Protein AF-A0A2X0WPG7-F1 (afdb_monomer_lite)

Secondary structure (DSSP, 8-state):
--EEEETTEEEEEEEEEEEETTEEEEEEEES--TT--HHHHHHHHHHHHHHTT---HHHHHHHTSHHHHHT-HHHHHHHHHHHH---HHHHHTS-HHHHHHHHHHHHHHHH---

Structure (mmCIF, N/CA/C/O backbone):
data_AF-A0A2X0WPG7-F1
#
_entry.id   AF-A0A2X0WPG7-F1
#
loop_
_atom_site.group_PDB
_atom_site.id
_atom_site.type_symbol
_atom_site.label_atom_id
_atom_site.label_alt_id
_atom_site.label_comp_id
_atom_site.label_asym_id
_atom_site.label_entity_id
_atom_site.label_seq_id
_atom_site.pdbx_PDB_ins_code
_atom_site.Cartn_x
_atom_site.Cartn_y
_atom_site.Cartn_z
_atom_site.occupancy
_atom_site.B_iso_or_equiv
_atom_site.auth_seq_id
_atom_site.auth_comp_id
_atom_site.auth_asym_id
_atom_site.auth_atom_id
_atom_site.pdbx_PDB_model_num
ATOM 1 N N . MET A 1 1 ? 0.048 4.583 15.936 1.00 58.53 1 MET A N 1
ATOM 2 C CA . MET A 1 1 ? 0.319 3.598 14.878 1.00 58.53 1 MET A CA 1
ATOM 3 C C . MET A 1 1 ? 1.691 3.017 15.139 1.00 58.53 1 MET A C 1
ATOM 5 O O . MET A 1 1 ? 2.625 3.790 15.313 1.00 58.53 1 MET A O 1
ATOM 9 N N . SER A 1 2 ? 1.790 1.700 15.260 1.00 67.62 2 SER A N 1
ATOM 10 C CA . SER A 1 2 ? 3.056 0.966 15.329 1.00 67.62 2 SER A CA 1
ATOM 11 C C . SER A 1 2 ? 3.265 0.238 14.003 1.00 67.62 2 SER A C 1
ATOM 13 O O . SER A 1 2 ? 2.305 -0.283 13.426 1.00 67.62 2 SER A O 1
ATOM 15 N N . ILE A 1 3 ? 4.508 0.246 13.524 1.00 67.75 3 ILE A N 1
ATOM 16 C CA . ILE A 1 3 ? 4.949 -0.394 12.281 1.00 67.75 3 ILE A CA 1
ATOM 17 C C . ILE A 1 3 ? 5.993 -1.438 12.666 1.00 67.75 3 ILE A C 1
ATOM 19 O O . ILE A 1 3 ? 6.885 -1.150 13.466 1.00 67.75 3 ILE A O 1
ATOM 23 N N . SER A 1 4 ? 5.883 -2.639 12.111 1.00 70.44 4 SER A N 1
ATOM 24 C CA . SER A 1 4 ? 6.895 -3.680 12.270 1.00 70.44 4 SER A CA 1
ATOM 25 C C . SER A 1 4 ? 7.059 -4.460 10.974 1.00 70.44 4 SER A C 1
ATOM 27 O O . SER A 1 4 ? 6.072 -4.943 10.413 1.00 70.44 4 SER A O 1
ATOM 29 N N . THR A 1 5 ? 8.305 -4.629 10.543 1.00 58.75 5 THR A N 1
ATOM 30 C CA . THR A 1 5 ? 8.673 -5.552 9.468 1.00 58.75 5 THR A CA 1
ATOM 31 C C . THR A 1 5 ? 8.919 -6.926 10.079 1.00 58.75 5 THR A C 1
ATOM 33 O O . THR A 1 5 ? 9.703 -7.069 11.019 1.00 58.75 5 THR A O 1
ATOM 36 N N . THR A 1 6 ? 8.229 -7.945 9.578 1.00 57.78 6 THR A N 1
ATOM 37 C CA . THR A 1 6 ? 8.470 -9.344 9.954 1.00 57.78 6 THR A CA 1
ATOM 38 C C . THR A 1 6 ? 8.750 -10.162 8.699 1.00 57.78 6 THR A C 1
ATOM 40 O O . THR A 1 6 ? 8.539 -9.684 7.587 1.00 57.78 6 THR A O 1
ATOM 43 N N . LYS A 1 7 ? 9.168 -11.424 8.860 1.00 53.34 7 LYS A N 1
ATOM 44 C CA . LYS A 1 7 ? 9.293 -12.377 7.741 1.00 53.34 7 LYS A CA 1
ATOM 45 C C . LYS A 1 7 ? 7.994 -12.572 6.939 1.00 53.34 7 LYS A C 1
ATOM 47 O O . LYS A 1 7 ? 8.056 -13.122 5.848 1.00 53.34 7 LYS A O 1
ATOM 52 N N . GLU A 1 8 ? 6.844 -12.190 7.493 1.00 64.25 8 GLU A N 1
ATOM 53 C CA . GLU A 1 8 ? 5.519 -12.364 6.885 1.00 64.25 8 GLU A CA 1
ATOM 54 C C . GLU A 1 8 ? 5.033 -11.110 6.134 1.00 64.25 8 GLU A C 1
ATOM 56 O O . GLU A 1 8 ? 4.034 -11.177 5.423 1.00 64.25 8 GLU A O 1
ATOM 61 N N . GLY A 1 9 ? 5.743 -9.981 6.258 1.00 84.19 9 GLY A N 1
ATOM 62 C CA . GLY A 1 9 ? 5.435 -8.733 5.559 1.00 84.19 9 GLY A CA 1
ATOM 63 C C . GLY A 1 9 ? 5.512 -7.479 6.437 1.00 84.19 9 GLY A C 1
ATOM 64 O O . GLY A 1 9 ? 5.716 -7.537 7.658 1.00 84.19 9 GLY A O 1
ATOM 65 N N . LEU A 1 10 ? 5.321 -6.324 5.799 1.00 90.00 10 LEU A N 1
ATOM 66 C CA . LEU A 1 10 ? 5.234 -5.007 6.420 1.00 90.00 10 LEU A CA 1
ATOM 67 C C . LEU A 1 10 ? 3.839 -4.818 7.015 1.00 90.00 10 LEU A C 1
ATOM 69 O O . LEU A 1 10 ? 2.856 -4.679 6.289 1.00 90.00 10 LEU A O 1
ATOM 73 N N . THR A 1 11 ? 3.745 -4.810 8.344 1.00 92.62 11 THR A N 1
ATOM 74 C CA . THR A 1 11 ? 2.461 -4.697 9.047 1.00 92.62 11 THR A CA 1
ATOM 75 C C . THR A 1 11 ? 2.335 -3.361 9.761 1.00 92.62 11 THR A C 1
ATOM 77 O O . THR A 1 11 ? 3.257 -2.913 10.448 1.00 92.62 11 THR A O 1
ATOM 80 N N . ALA A 1 12 ? 1.161 -2.747 9.632 1.00 92.06 12 ALA A N 1
ATOM 81 C CA . ALA A 1 12 ? 0.842 -1.465 10.232 1.00 92.06 12 ALA A CA 1
ATOM 82 C C . ALA A 1 12 ? -0.487 -1.542 11.003 1.00 92.06 12 ALA A C 1
ATOM 84 O O . ALA A 1 12 ? -1.510 -1.986 10.479 1.00 92.06 12 ALA A O 1
ATOM 85 N N . SER A 1 13 ? -0.460 -1.134 12.275 1.00 93.50 13 SER A N 1
ATOM 86 C CA . SER A 1 13 ? -1.630 -1.215 13.166 1.00 93.50 13 SER A CA 1
ATOM 87 C C . SER A 1 13 ? -2.576 -0.031 12.970 1.00 93.50 13 SER A C 1
ATOM 89 O O . SER A 1 13 ? -2.129 1.117 12.995 1.00 93.50 13 SER A O 1
ATOM 91 N N . LEU A 1 14 ? -3.877 -0.302 12.854 1.00 94.62 14 LEU A N 1
ATOM 92 C CA . LEU A 1 14 ? -4.922 0.718 12.761 1.00 94.62 14 LEU A CA 1
ATOM 93 C C . LEU A 1 14 ? -5.128 1.406 14.118 1.00 94.62 14 LEU A C 1
ATOM 95 O O . LEU A 1 14 ? -4.893 0.823 15.177 1.00 94.62 14 LEU A O 1
ATOM 99 N N . SER A 1 15 ? -5.582 2.661 14.110 1.00 94.06 15 SER A N 1
ATOM 100 C CA . SER A 1 15 ? -5.840 3.426 15.338 1.00 94.06 15 SER A CA 1
ATOM 101 C C . SER A 1 15 ? -6.959 2.842 16.208 1.00 94.06 15 SER A C 1
ATOM 103 O O . SER A 1 15 ? -6.992 3.078 17.417 1.00 94.06 15 SER A O 1
ATOM 105 N N . ARG A 1 16 ? -7.875 2.091 15.592 1.00 92.56 16 ARG A N 1
ATOM 106 C CA . ARG A 1 16 ? -9.001 1.390 16.213 1.00 92.56 16 ARG A CA 1
ATOM 107 C C . ARG A 1 16 ? -9.409 0.196 15.340 1.00 92.56 16 ARG A C 1
ATOM 109 O O . ARG A 1 16 ? -9.118 0.228 14.143 1.00 92.56 16 ARG A O 1
ATOM 116 N N . PRO A 1 17 ? -10.114 -0.807 15.891 1.00 95.81 17 PRO A N 1
ATOM 117 C CA . PRO A 1 17 ? -10.700 -1.870 15.084 1.00 95.81 17 PRO A CA 1
ATOM 118 C C . PRO A 1 17 ? -11.598 -1.302 13.976 1.00 95.81 17 PRO A C 1
ATOM 120 O O . PRO A 1 17 ? -12.373 -0.368 14.208 1.00 95.81 17 PRO A O 1
ATOM 123 N N . TYR A 1 18 ? -11.473 -1.854 12.774 1.00 96.25 18 TYR A N 1
ATOM 124 C CA . TYR A 1 18 ? -12.224 -1.473 11.584 1.00 96.25 18 TYR A CA 1
ATOM 125 C C . TYR A 1 18 ? -12.934 -2.698 11.012 1.00 96.25 18 TYR A C 1
ATOM 127 O O . TYR A 1 18 ? -12.300 -3.717 10.756 1.00 96.25 18 TYR A O 1
ATOM 135 N N . THR A 1 19 ? -14.248 -2.613 10.814 1.00 96.75 19 THR A N 1
ATOM 136 C CA . THR A 1 19 ? -15.031 -3.709 10.237 1.00 96.75 19 THR A CA 1
ATOM 137 C C . THR A 1 19 ? -15.264 -3.461 8.754 1.00 96.75 19 THR A C 1
ATOM 139 O O . THR A 1 19 ? -15.835 -2.436 8.382 1.00 96.75 19 THR A O 1
ATOM 142 N N . PHE A 1 20 ? -14.887 -4.425 7.921 1.00 97.00 20 PHE A N 1
ATOM 143 C CA . PHE A 1 20 ? -15.130 -4.421 6.483 1.00 97.00 20 PHE A CA 1
ATOM 144 C C . PHE A 1 20 ? -15.669 -5.790 6.064 1.00 97.00 20 PHE A C 1
ATOM 146 O O . PHE A 1 20 ? -15.111 -6.813 6.448 1.00 97.00 20 PHE A O 1
ATOM 153 N N . GLU A 1 21 ? -16.794 -5.812 5.342 1.00 95.44 21 GLU A N 1
ATOM 154 C CA . GLU A 1 21 ? -17.459 -7.046 4.873 1.00 95.44 21 GLU A CA 1
ATOM 155 C C . GLU A 1 21 ? -17.695 -8.111 5.967 1.00 95.44 21 GLU A C 1
ATOM 157 O O . GLU A 1 21 ? -17.675 -9.313 5.724 1.00 95.44 21 GLU A O 1
ATOM 162 N N . GLY A 1 22 ? -17.947 -7.666 7.203 1.00 95.62 22 GLY A N 1
ATOM 163 C CA . GLY A 1 22 ? -18.198 -8.552 8.346 1.00 95.62 22 GLY A CA 1
ATOM 164 C C . GLY A 1 22 ? -16.939 -9.115 9.014 1.00 95.62 22 GLY A C 1
ATOM 165 O O . GLY A 1 22 ? -17.061 -9.835 10.002 1.00 95.62 22 GLY A O 1
ATOM 166 N N . GLN A 1 23 ? -15.747 -8.756 8.535 1.00 95.94 23 GLN A N 1
ATOM 167 C CA . GLN A 1 23 ? -14.473 -9.076 9.169 1.00 95.94 23 GLN A CA 1
ATOM 168 C C . GLN A 1 23 ? -13.919 -7.856 9.912 1.00 95.94 23 GLN A C 1
ATOM 170 O O . GLN A 1 23 ? -13.945 -6.734 9.407 1.00 95.94 23 GLN A O 1
ATOM 175 N N . GLU A 1 24 ? -13.421 -8.075 11.128 1.00 97.06 24 GLU A N 1
ATOM 176 C CA . GLU A 1 24 ? -12.747 -7.049 11.922 1.00 97.06 24 GLU A CA 1
ATOM 177 C C . GLU A 1 24 ? -11.238 -7.054 11.649 1.00 97.06 24 GLU A C 1
ATOM 179 O O . GLU A 1 24 ? -10.594 -8.103 11.639 1.00 97.06 24 GLU A O 1
ATOM 184 N N . TYR A 1 25 ? -10.683 -5.861 11.454 1.00 96.56 25 TYR A N 1
ATOM 185 C CA . TYR A 1 25 ? -9.275 -5.607 11.193 1.00 96.56 25 TYR A CA 1
ATOM 186 C C . TYR A 1 25 ? -8.718 -4.678 12.266 1.00 96.56 25 TYR A C 1
ATOM 188 O O . TYR A 1 25 ? -9.263 -3.606 12.528 1.00 96.56 25 TYR A O 1
ATOM 196 N N . THR A 1 26 ? -7.601 -5.065 12.871 1.00 96.56 26 THR A N 1
ATOM 197 C CA . THR A 1 26 ? -6.829 -4.226 13.804 1.00 96.56 26 THR A CA 1
ATOM 198 C C . THR A 1 26 ? -5.500 -3.773 13.202 1.00 96.56 26 THR A C 1
ATOM 200 O O . THR A 1 26 ? -4.870 -2.840 13.699 1.00 96.56 26 THR A O 1
ATOM 203 N N . SER A 1 27 ? -5.090 -4.390 12.096 1.00 95.25 27 SER A N 1
ATOM 204 C CA . SER A 1 27 ? -3.892 -4.071 11.331 1.00 95.25 27 SER A CA 1
ATOM 205 C C . SER A 1 27 ? -4.089 -4.421 9.859 1.00 95.25 27 SER A C 1
ATOM 207 O O . SER A 1 27 ? -4.997 -5.170 9.495 1.00 95.25 27 SER A O 1
ATOM 209 N N . VAL A 1 28 ? -3.211 -3.880 9.020 1.00 95.94 28 VAL A N 1
ATOM 210 C CA . VAL A 1 28 ? -3.065 -4.256 7.612 1.00 95.94 28 VAL A CA 1
ATOM 211 C C . VAL A 1 28 ? -1.644 -4.757 7.406 1.00 95.94 28 VAL A C 1
ATOM 213 O O . VAL A 1 28 ? -0.691 -4.135 7.882 1.00 95.94 28 VAL A O 1
ATOM 216 N N . THR A 1 29 ? -1.512 -5.873 6.698 1.00 95.25 29 THR A N 1
ATOM 217 C CA . THR A 1 29 ? -0.223 -6.449 6.312 1.00 95.25 29 THR A CA 1
ATOM 218 C C . THR A 1 29 ? -0.058 -6.313 4.807 1.00 95.25 29 THR A C 1
ATOM 220 O O . THR A 1 29 ? -0.909 -6.754 4.039 1.00 95.25 29 THR A O 1
ATOM 223 N N . PHE A 1 30 ? 1.043 -5.699 4.389 1.00 95.12 30 PHE A N 1
ATOM 224 C CA . PHE A 1 30 ? 1.494 -5.677 3.008 1.00 95.12 30 PHE A CA 1
ATOM 225 C C . PHE A 1 30 ? 2.493 -6.818 2.807 1.00 95.12 30 PHE A C 1
ATOM 227 O O . PHE A 1 30 ? 3.451 -6.952 3.568 1.00 95.12 30 PHE A O 1
ATOM 234 N N . ASN A 1 31 ? 2.283 -7.626 1.773 1.00 94.00 31 ASN A N 1
ATOM 235 C CA . ASN A 1 31 ? 3.142 -8.737 1.373 1.00 94.00 31 ASN A CA 1
ATOM 236 C C . ASN A 1 31 ? 4.429 -8.217 0.708 1.00 94.00 31 ASN A C 1
ATOM 238 O O . ASN A 1 31 ? 4.630 -8.315 -0.505 1.00 94.00 31 ASN A O 1
ATOM 242 N N . ILE A 1 32 ? 5.253 -7.565 1.524 1.00 91.19 32 ILE A N 1
ATOM 243 C CA . ILE A 1 32 ? 6.504 -6.909 1.166 1.00 91.19 32 ILE A CA 1
ATOM 244 C C . ILE A 1 32 ? 7.446 -6.934 2.373 1.00 91.19 32 ILE A C 1
ATOM 246 O O . ILE A 1 32 ? 7.012 -6.715 3.503 1.00 91.19 32 ILE A O 1
ATOM 250 N N . ASP A 1 33 ? 8.719 -7.234 2.144 1.00 89.06 33 ASP A N 1
ATOM 251 C CA . ASP A 1 33 ? 9.753 -7.372 3.172 1.00 89.06 33 ASP A CA 1
ATOM 252 C C . ASP A 1 33 ? 11.109 -6.876 2.642 1.00 89.06 33 ASP A C 1
ATOM 254 O O . ASP A 1 33 ? 11.220 -6.440 1.496 1.00 89.06 33 ASP A O 1
ATOM 258 N N . ASP A 1 34 ? 12.166 -6.996 3.444 1.00 85.50 34 ASP A N 1
ATOM 259 C CA . ASP A 1 34 ? 13.519 -6.557 3.069 1.00 85.50 34 ASP A CA 1
ATOM 260 C C . ASP A 1 34 ? 14.113 -7.322 1.864 1.00 85.50 34 ASP A C 1
ATOM 262 O O . ASP A 1 34 ? 15.130 -6.910 1.306 1.00 85.50 34 ASP A O 1
ATOM 266 N N . ASN A 1 35 ? 13.492 -8.425 1.425 1.00 88.06 35 ASN A N 1
ATOM 267 C CA . ASN A 1 35 ? 13.885 -9.152 0.216 1.00 88.06 35 ASN A CA 1
ATOM 268 C C . ASN A 1 35 ? 13.183 -8.622 -1.043 1.00 88.06 35 ASN A C 1
ATOM 270 O O . ASN A 1 35 ? 13.426 -9.134 -2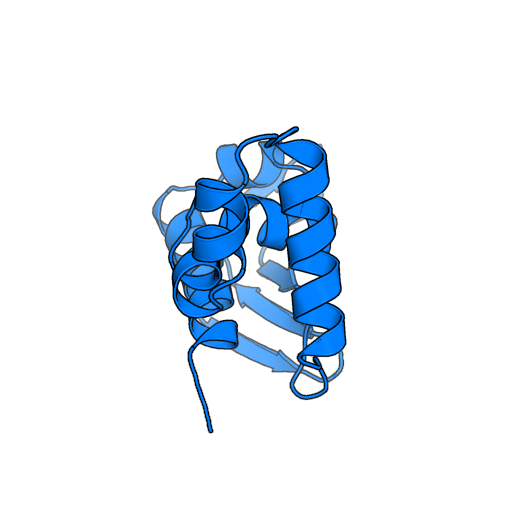.141 1.00 88.06 35 ASN A O 1
ATOM 274 N N . PHE A 1 36 ? 12.312 -7.616 -0.916 1.00 88.25 36 PHE A N 1
ATOM 275 C CA . PHE A 1 36 ? 11.607 -7.024 -2.042 1.00 88.25 36 PHE A CA 1
ATOM 276 C C . PHE A 1 36 ? 12.582 -6.362 -3.016 1.00 88.25 36 PHE A C 1
ATOM 278 O O . PHE A 1 36 ? 13.226 -5.348 -2.752 1.00 88.25 36 PHE A O 1
ATOM 285 N N . THR A 1 37 ? 12.692 -6.957 -4.197 1.00 90.38 37 THR A N 1
ATOM 286 C CA . THR A 1 37 ? 13.664 -6.550 -5.207 1.00 90.38 37 THR A CA 1
ATOM 287 C C . THR A 1 37 ? 13.134 -5.422 -6.090 1.00 90.38 37 THR A C 1
ATOM 289 O O . THR A 1 37 ? 11.942 -5.325 -6.393 1.00 90.38 37 THR A O 1
ATOM 292 N N . GLY A 1 38 ? 14.047 -4.644 -6.679 1.00 87.94 38 GLY A N 1
ATOM 293 C CA . GLY A 1 38 ? 13.684 -3.676 -7.722 1.00 87.94 38 GLY A CA 1
ATOM 294 C C . GLY A 1 38 ? 13.005 -4.311 -8.951 1.00 87.94 38 GLY A C 1
ATOM 295 O O . GLY A 1 38 ? 12.291 -3.632 -9.691 1.00 87.94 38 GLY A O 1
ATOM 296 N N . GLY A 1 39 ? 13.194 -5.617 -9.181 1.00 89.94 39 GLY A N 1
ATOM 297 C CA . GLY A 1 39 ? 12.466 -6.374 -10.202 1.00 89.94 39 GLY A CA 1
ATOM 298 C C . GLY A 1 39 ? 10.978 -6.516 -9.873 1.00 89.94 39 GLY A C 1
ATOM 299 O O . GLY A 1 39 ? 10.144 -6.279 -10.747 1.00 89.94 39 GLY A O 1
ATOM 300 N N . GLN A 1 40 ? 10.649 -6.836 -8.619 1.00 91.88 40 GLN A N 1
ATOM 301 C CA . GLN A 1 40 ? 9.268 -6.906 -8.129 1.00 91.88 40 GLN A CA 1
ATOM 302 C C . GLN A 1 40 ? 8.610 -5.524 -8.129 1.00 91.88 40 GLN A C 1
ATOM 304 O O . GLN A 1 40 ? 7.500 -5.394 -8.644 1.00 91.88 40 GLN A O 1
ATOM 309 N N . PHE A 1 41 ? 9.325 -4.476 -7.701 1.00 90.00 41 PHE A N 1
ATOM 310 C CA . PHE A 1 41 ? 8.840 -3.095 -7.813 1.00 90.00 41 PHE A CA 1
ATOM 311 C C . PHE A 1 41 ? 8.460 -2.740 -9.259 1.00 90.00 41 PHE A C 1
ATOM 313 O O . PHE A 1 41 ? 7.357 -2.274 -9.536 1.00 90.00 41 PHE A O 1
ATOM 320 N N . LYS A 1 42 ? 9.351 -3.013 -10.224 1.00 87.50 42 LYS A N 1
ATOM 321 C CA . LYS A 1 42 ? 9.091 -2.742 -11.649 1.00 87.50 42 LYS A CA 1
ATOM 322 C C . LYS A 1 42 ? 7.904 -3.535 -12.189 1.00 87.50 42 LYS A C 1
ATOM 324 O O . LYS A 1 42 ? 7.202 -3.033 -13.064 1.00 87.50 42 LYS A O 1
ATOM 329 N N . GLN A 1 43 ? 7.688 -4.764 -11.723 1.00 90.31 43 GLN A N 1
ATOM 330 C CA . GLN A 1 43 ? 6.516 -5.552 -12.109 1.00 90.31 43 GLN A CA 1
ATOM 331 C C . GLN A 1 43 ? 5.227 -4.937 -11.562 1.00 90.31 43 GLN A C 1
ATOM 333 O O . GLN A 1 43 ? 4.283 -4.760 -12.331 1.00 90.31 43 GLN A O 1
ATOM 338 N N . LEU A 1 44 ? 5.215 -4.547 -10.284 1.00 91.06 44 LEU A N 1
ATOM 339 C CA . LEU A 1 44 ? 4.096 -3.843 -9.659 1.00 91.06 44 LEU A CA 1
ATOM 340 C C . LEU A 1 44 ? 3.766 -2.554 -10.426 1.00 91.06 44 LEU A C 1
ATOM 342 O O . LEU A 1 44 ? 2.632 -2.344 -10.847 1.00 91.06 44 LEU A O 1
ATOM 346 N N . TYR A 1 45 ? 4.783 -1.749 -10.732 1.00 87.81 45 TYR A N 1
ATOM 347 C CA . TYR A 1 45 ? 4.613 -0.515 -11.494 1.00 87.81 45 TYR A CA 1
ATOM 348 C C . TYR A 1 45 ? 4.093 -0.741 -12.923 1.00 87.81 45 TYR A C 1
ATOM 350 O O . TYR A 1 45 ? 3.236 -0.012 -13.416 1.00 87.81 45 TYR A O 1
ATOM 358 N N . ARG A 1 46 ? 4.564 -1.789 -13.610 1.00 85.94 46 ARG A N 1
ATOM 359 C CA . ARG A 1 46 ? 4.061 -2.141 -14.949 1.00 85.94 46 ARG A CA 1
ATOM 360 C C . ARG A 1 46 ? 2.582 -2.517 -14.935 1.00 85.94 46 ARG A C 1
ATOM 362 O O . ARG A 1 46 ? 1.883 -2.149 -15.877 1.00 85.94 46 ARG A O 1
ATOM 369 N N . LYS A 1 47 ? 2.108 -3.222 -13.900 1.00 89.56 47 LYS A N 1
ATOM 370 C CA . LYS A 1 47 ? 0.678 -3.533 -13.744 1.00 89.56 47 LYS A CA 1
ATOM 371 C C . LYS A 1 47 ? -0.152 -2.251 -13.630 1.00 89.56 47 LYS A C 1
ATOM 373 O O . LYS A 1 47 ? -1.129 -2.103 -14.357 1.00 89.56 47 LYS A O 1
ATOM 378 N N . TYR A 1 48 ? 0.290 -1.305 -12.802 1.00 88.06 48 TYR A N 1
ATOM 379 C CA . TYR A 1 48 ? -0.349 0.004 -12.649 1.00 88.06 48 TYR A CA 1
ATOM 380 C C . TYR A 1 48 ? -0.468 0.762 -13.984 1.00 88.06 48 TYR A C 1
ATOM 382 O O . TYR A 1 48 ? -1.557 1.179 -14.377 1.00 88.06 48 TYR A O 1
ATOM 390 N N . ILE A 1 49 ? 0.628 0.865 -14.743 1.00 84.94 49 ILE A N 1
ATOM 391 C CA . ILE A 1 49 ? 0.625 1.537 -16.053 1.00 84.94 49 ILE A CA 1
ATOM 392 C C . ILE A 1 49 ? -0.295 0.835 -17.060 1.00 84.94 49 ILE A C 1
ATOM 394 O O . ILE A 1 49 ? -0.993 1.501 -17.829 1.00 84.94 49 ILE A O 1
ATOM 398 N N . ALA A 1 50 ? -0.333 -0.501 -17.049 1.00 84.62 50 ALA A N 1
ATOM 399 C CA . ALA A 1 50 ? -1.225 -1.266 -17.916 1.00 84.62 50 ALA A CA 1
ATOM 400 C C . ALA A 1 50 ? -2.709 -0.967 -17.633 1.00 84.62 50 ALA A C 1
ATOM 402 O O . ALA A 1 50 ? -3.500 -0.876 -18.573 1.00 84.62 50 ALA A O 1
ATOM 403 N N . LEU A 1 51 ? -3.080 -0.751 -16.365 1.00 84.56 51 LEU A N 1
ATOM 404 C CA . LEU A 1 51 ? -4.446 -0.390 -15.973 1.00 84.56 51 LEU A CA 1
ATOM 405 C C . LEU A 1 51 ? -4.840 1.020 -16.426 1.00 84.56 51 LEU A C 1
ATOM 407 O O . LEU A 1 51 ? -5.973 1.223 -16.863 1.00 84.56 51 LEU A O 1
ATOM 411 N N . ARG A 1 52 ? -3.910 1.983 -16.402 1.00 78.25 52 ARG A N 1
ATOM 412 C CA . ARG A 1 52 ? -4.182 3.375 -16.813 1.00 78.25 52 ARG A CA 1
ATOM 413 C C . ARG A 1 52 ? -4.343 3.572 -18.321 1.00 78.25 52 ARG A C 1
ATOM 415 O O . ARG A 1 52 ? -4.680 4.673 -18.744 1.00 78.25 52 ARG A O 1
ATOM 422 N N . LYS A 1 53 ? -4.110 2.535 -19.142 1.00 71.88 53 LYS A N 1
ATOM 423 C CA . LYS A 1 53 ? -4.150 2.603 -20.621 1.00 71.88 53 LYS A CA 1
ATOM 424 C C . LYS A 1 53 ? -3.365 3.801 -21.176 1.00 71.88 53 LYS A C 1
ATOM 426 O O . LYS A 1 53 ? -3.768 4.429 -22.151 1.00 71.88 53 LYS A O 1
ATOM 431 N N . GLN A 1 54 ? -2.256 4.142 -20.530 1.00 67.06 54 GLN A N 1
ATOM 432 C CA . GLN A 1 54 ? -1.500 5.353 -20.822 1.00 67.06 54 GLN A CA 1
ATOM 433 C C . GLN A 1 54 ? -0.712 5.153 -22.125 1.00 67.06 54 GLN A C 1
ATOM 435 O O . GLN A 1 54 ? 0.208 4.338 -22.185 1.00 67.06 54 GLN A O 1
ATOM 440 N N . THR A 1 55 ? -1.106 5.854 -23.191 1.00 60.91 55 THR A N 1
ATOM 441 C CA . THR A 1 55 ? -0.525 5.698 -24.540 1.00 60.91 55 THR A CA 1
ATOM 442 C C . THR A 1 55 ? 0.504 6.768 -24.902 1.00 60.91 55 THR A C 1
ATOM 444 O O . THR A 1 55 ? 1.131 6.670 -25.954 1.00 60.91 55 THR A O 1
ATOM 447 N N . ASP A 1 56 ? 0.686 7.790 -24.063 1.00 72.31 56 ASP A N 1
ATOM 448 C CA . ASP A 1 56 ? 1.623 8.879 -24.334 1.00 72.31 56 ASP A CA 1
ATOM 449 C C . ASP A 1 56 ? 3.070 8.492 -23.986 1.00 72.31 56 ASP A C 1
ATOM 451 O O . ASP A 1 56 ? 3.390 8.146 -22.846 1.00 72.31 56 ASP A O 1
ATOM 455 N N . ALA A 1 57 ? 3.963 8.564 -24.975 1.00 68.12 57 ALA A N 1
ATOM 456 C CA . ALA A 1 57 ? 5.357 8.149 -24.831 1.00 68.12 57 ALA A CA 1
ATOM 457 C C . ALA A 1 57 ? 6.147 9.003 -23.824 1.00 68.12 57 ALA A C 1
ATOM 459 O O . ALA A 1 57 ? 7.046 8.483 -23.163 1.00 68.12 57 ALA A O 1
ATOM 460 N N . GLN A 1 58 ? 5.821 10.290 -23.687 1.00 63.75 58 GLN A N 1
ATOM 461 C CA . GLN A 1 58 ? 6.506 11.215 -22.784 1.00 63.75 58 GLN A CA 1
ATOM 462 C C . GLN A 1 58 ? 6.091 10.956 -21.334 1.00 63.75 58 GLN A C 1
ATOM 464 O O . GLN A 1 58 ? 6.940 10.850 -20.445 1.00 63.75 58 GLN A O 1
ATOM 469 N N . SER A 1 59 ? 4.792 10.742 -21.124 1.00 66.00 59 SER A N 1
ATOM 470 C CA . SER A 1 59 ? 4.231 10.332 -19.845 1.00 66.00 59 SER A CA 1
ATOM 471 C C . SER A 1 59 ? 4.821 9.005 -19.380 1.00 66.00 59 SER A C 1
ATOM 473 O O . SER A 1 59 ? 5.269 8.914 -18.244 1.00 66.00 59 SER A O 1
ATOM 475 N N . LEU A 1 60 ? 4.937 8.012 -20.272 1.00 67.00 60 LEU A N 1
ATOM 476 C CA . LEU A 1 60 ? 5.540 6.713 -19.955 1.00 67.00 60 LEU A CA 1
ATOM 477 C C . LEU A 1 60 ? 7.011 6.815 -19.522 1.00 67.00 60 LEU A C 1
ATOM 479 O O . LEU A 1 60 ? 7.466 5.983 -18.741 1.00 67.00 60 LEU A O 1
ATOM 483 N N . VAL A 1 61 ? 7.779 7.785 -20.031 1.00 68.12 61 VAL A N 1
ATOM 484 C CA . VAL A 1 61 ? 9.180 7.993 -19.624 1.00 68.12 61 VAL A CA 1
ATOM 485 C C . VAL A 1 61 ? 9.265 8.614 -18.231 1.00 68.12 61 VAL A C 1
ATOM 487 O O . VAL A 1 61 ? 10.050 8.131 -17.416 1.00 68.12 61 VAL A O 1
ATOM 490 N N . MET A 1 62 ? 8.453 9.636 -17.946 1.00 61.66 62 MET A N 1
ATOM 491 C CA . MET A 1 62 ? 8.406 10.268 -16.621 1.00 61.66 62 MET A CA 1
ATOM 492 C C . MET A 1 62 ? 7.891 9.312 -15.549 1.00 61.66 62 MET A C 1
ATOM 494 O O . MET A 1 62 ? 8.454 9.246 -14.462 1.00 61.66 62 MET A O 1
ATOM 498 N N . ASP A 1 63 ? 6.887 8.511 -15.887 1.00 65.88 63 ASP A N 1
ATOM 499 C CA . ASP A 1 63 ? 6.329 7.468 -15.032 1.00 65.88 63 ASP A CA 1
ATOM 500 C C . ASP A 1 63 ? 7.354 6.350 -14.757 1.00 65.88 63 ASP A C 1
ATOM 502 O O . ASP A 1 63 ? 7.488 5.850 -13.644 1.00 65.88 63 ASP A O 1
ATOM 506 N N . ARG A 1 64 ? 8.208 6.010 -15.731 1.00 64.75 64 ARG A N 1
ATOM 507 C CA . ARG A 1 64 ? 9.314 5.057 -15.514 1.00 64.75 64 ARG A CA 1
ATOM 508 C C . ARG A 1 64 ? 10.404 5.562 -14.564 1.00 64.75 64 ARG A C 1
ATOM 510 O O . ARG A 1 64 ? 11.261 4.758 -14.184 1.00 64.75 64 ARG A O 1
ATOM 517 N N . MET A 1 65 ? 10.418 6.842 -14.189 1.00 72.12 65 MET A N 1
ATOM 518 C CA . MET A 1 65 ? 11.325 7.318 -13.149 1.00 72.12 65 MET A CA 1
ATOM 519 C C . MET A 1 65 ? 10.828 6.847 -11.779 1.00 72.12 65 MET A C 1
ATOM 521 O O . MET A 1 65 ? 9.710 7.150 -11.374 1.00 72.12 65 MET A O 1
ATOM 525 N N . LEU A 1 66 ? 11.693 6.140 -11.044 1.00 68.75 66 LEU A N 1
ATOM 526 C CA . LEU A 1 66 ? 11.396 5.611 -9.703 1.00 68.75 66 LEU A CA 1
ATOM 527 C C . LEU A 1 66 ? 10.824 6.681 -8.762 1.00 68.75 66 LEU A C 1
ATOM 529 O O . LEU A 1 66 ? 9.865 6.412 -8.049 1.00 68.75 66 LEU A O 1
ATOM 533 N N . VAL A 1 67 ? 11.367 7.900 -8.819 1.00 69.81 67 VAL A N 1
ATOM 534 C CA . VAL A 1 67 ? 10.920 9.037 -7.999 1.00 69.81 67 VAL A CA 1
ATOM 535 C C . VAL A 1 67 ? 9.478 9.439 -8.309 1.00 69.81 67 VAL A C 1
ATOM 537 O O . VAL A 1 67 ? 8.729 9.734 -7.388 1.00 69.81 67 VAL A O 1
ATOM 540 N N . THR A 1 68 ? 9.059 9.415 -9.575 1.00 70.38 68 THR A N 1
ATOM 541 C CA . THR A 1 68 ? 7.679 9.745 -9.964 1.00 70.38 68 THR A CA 1
ATOM 542 C C . THR A 1 68 ? 6.701 8.679 -9.485 1.00 70.38 68 THR A C 1
ATOM 544 O O . THR A 1 68 ? 5.591 9.002 -9.075 1.00 70.38 68 THR A O 1
ATOM 547 N N . ALA A 1 69 ? 7.113 7.408 -9.507 1.00 68.62 69 ALA A N 1
ATOM 548 C CA . ALA A 1 69 ? 6.285 6.305 -9.036 1.00 68.62 69 ALA A CA 1
ATOM 549 C C . ALA A 1 69 ? 6.002 6.414 -7.529 1.00 68.62 69 ALA A C 1
ATOM 551 O O . ALA A 1 69 ? 4.846 6.369 -7.125 1.00 68.62 69 ALA A O 1
ATOM 552 N N . ILE A 1 70 ? 7.035 6.610 -6.706 1.00 72.88 70 ILE A N 1
ATOM 553 C CA . ILE A 1 70 ? 6.920 6.577 -5.235 1.00 72.88 70 ILE A CA 1
ATOM 554 C C . ILE A 1 70 ? 6.190 7.786 -4.625 1.00 72.88 70 ILE A C 1
ATOM 556 O O . ILE A 1 70 ? 5.720 7.688 -3.499 1.00 72.88 70 ILE A O 1
ATOM 560 N N . ILE A 1 71 ? 6.046 8.896 -5.361 1.00 75.31 71 ILE A N 1
ATOM 561 C CA . ILE A 1 71 ? 5.281 10.086 -4.928 1.00 75.31 71 ILE A CA 1
ATOM 562 C C . ILE A 1 71 ? 3.869 10.161 -5.533 1.00 75.31 71 ILE A C 1
ATOM 564 O O . ILE A 1 71 ? 3.132 11.113 -5.275 1.00 75.31 71 ILE A O 1
ATOM 568 N N . ASN A 1 72 ? 3.491 9.203 -6.385 1.00 85.12 72 ASN A N 1
ATOM 569 C CA . ASN A 1 72 ? 2.190 9.196 -7.042 1.00 85.12 72 ASN A CA 1
ATOM 570 C C . ASN A 1 72 ? 1.151 8.482 -6.165 1.00 85.12 72 ASN A C 1
ATOM 572 O O . ASN A 1 72 ? 1.175 7.259 -6.045 1.00 85.12 72 ASN A O 1
ATOM 576 N N . ASN A 1 73 ? 0.202 9.241 -5.611 1.00 87.19 73 ASN A N 1
ATOM 577 C CA . ASN A 1 73 ? -0.856 8.704 -4.747 1.00 87.19 73 ASN A CA 1
ATOM 578 C C . ASN A 1 73 ? -1.672 7.585 -5.416 1.00 87.19 73 ASN A C 1
ATOM 580 O O . ASN A 1 73 ? -1.918 6.571 -4.777 1.00 87.19 73 ASN A O 1
ATOM 584 N N . GLU A 1 74 ? -2.008 7.704 -6.708 1.00 89.50 74 GLU A N 1
ATOM 585 C CA . GLU A 1 74 ? -2.758 6.659 -7.430 1.00 89.50 74 GLU A CA 1
ATOM 586 C C . GLU A 1 74 ? -1.958 5.348 -7.515 1.00 89.50 74 GLU A C 1
ATOM 588 O O . GLU A 1 74 ? -2.524 4.257 -7.429 1.00 89.50 74 GLU A O 1
ATOM 593 N N . PHE A 1 75 ? -0.631 5.440 -7.666 1.00 90.62 75 PHE A N 1
ATOM 594 C CA . PHE A 1 75 ? 0.230 4.260 -7.634 1.00 90.62 75 PHE A CA 1
ATOM 595 C C . PHE A 1 75 ? 0.305 3.659 -6.232 1.00 90.62 75 PHE A C 1
ATOM 597 O O . PHE A 1 75 ? 0.274 2.437 -6.104 1.00 90.62 75 PHE A O 1
ATOM 604 N N . ILE A 1 76 ? 0.395 4.486 -5.189 1.00 93.31 76 ILE A N 1
ATOM 605 C CA . ILE A 1 76 ? 0.434 3.998 -3.808 1.00 93.31 76 ILE A CA 1
ATOM 606 C C . ILE A 1 76 ? -0.880 3.309 -3.438 1.00 93.31 76 ILE A C 1
ATOM 608 O O . ILE A 1 76 ? -0.835 2.229 -2.860 1.00 93.31 76 ILE A O 1
ATOM 612 N N . ASP A 1 77 ? -2.028 3.849 -3.842 1.00 94.38 77 ASP A N 1
ATOM 613 C CA . ASP A 1 77 ? -3.334 3.219 -3.614 1.00 94.38 77 ASP A CA 1
ATOM 614 C C . ASP A 1 77 ? -3.437 1.870 -4.324 1.00 94.38 77 ASP A C 1
ATOM 616 O O . ASP A 1 77 ? -3.845 0.866 -3.733 1.00 94.38 77 ASP A O 1
ATOM 620 N N . PHE A 1 78 ? -2.973 1.815 -5.575 1.00 94.88 78 PHE A N 1
ATOM 621 C CA . PHE A 1 78 ? -2.858 0.564 -6.314 1.00 94.88 78 PHE A CA 1
ATOM 622 C C . PHE A 1 78 ? -1.926 -0.437 -5.612 1.00 94.88 78 PHE A C 1
ATOM 624 O O . PHE A 1 78 ? -2.273 -1.607 -5.458 1.0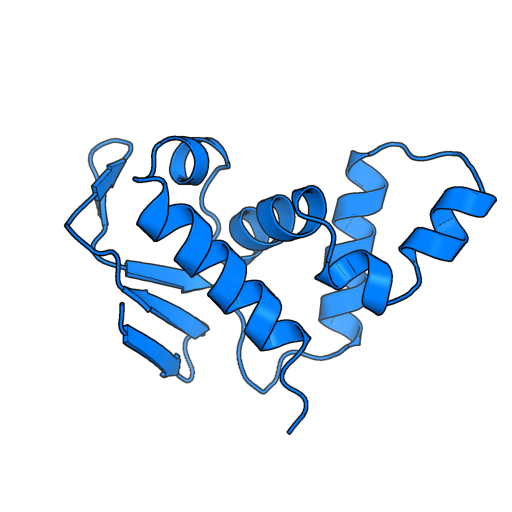0 94.88 78 PHE A O 1
ATOM 631 N N . ALA A 1 79 ? -0.755 0.013 -5.162 1.00 94.75 79 ALA A N 1
ATOM 632 C CA . ALA A 1 79 ? 0.221 -0.822 -4.478 1.00 94.75 79 ALA A CA 1
ATOM 633 C C . ALA A 1 79 ? -0.307 -1.335 -3.131 1.00 94.75 79 ALA A C 1
ATOM 635 O O . ALA A 1 79 ? -0.083 -2.499 -2.806 1.00 94.75 79 ALA A O 1
ATOM 636 N N . MET A 1 80 ? -1.052 -0.520 -2.377 1.00 96.00 80 MET A N 1
ATOM 637 C CA . MET A 1 80 ? -1.723 -0.954 -1.152 1.00 96.00 80 MET A CA 1
ATOM 638 C C . MET A 1 80 ? -2.692 -2.101 -1.440 1.00 96.00 80 MET A C 1
ATOM 640 O O . MET A 1 80 ? -2.644 -3.112 -0.740 1.00 96.00 80 MET A O 1
ATOM 644 N N . CYS A 1 81 ? -3.512 -1.989 -2.488 1.00 96.94 81 CYS A N 1
ATOM 645 C CA . CYS A 1 81 ? -4.443 -3.049 -2.878 1.00 96.94 81 CYS A CA 1
ATOM 646 C C . CYS A 1 81 ? -3.705 -4.328 -3.299 1.00 96.94 81 CYS A C 1
ATOM 648 O O . CYS A 1 81 ? -3.964 -5.407 -2.769 1.00 96.94 81 CYS A O 1
ATOM 650 N N . GLU A 1 82 ? -2.735 -4.212 -4.209 1.00 96.25 82 GLU A N 1
ATOM 651 C CA . GLU A 1 82 ? -1.991 -5.367 -4.725 1.00 96.25 82 GLU A CA 1
ATOM 652 C C . GLU A 1 82 ? -1.164 -6.077 -3.653 1.00 96.25 82 GLU A C 1
ATOM 654 O O . GLU A 1 82 ? -1.056 -7.298 -3.689 1.00 96.25 82 GLU A O 1
ATOM 659 N N . LEU A 1 83 ? -0.554 -5.341 -2.721 1.00 95.81 83 LEU A N 1
ATOM 660 C CA . LEU A 1 83 ? 0.332 -5.932 -1.717 1.00 95.81 83 LEU A CA 1
ATOM 661 C C . LEU A 1 83 ? -0.431 -6.451 -0.496 1.00 95.81 83 LEU A C 1
ATOM 663 O O . LEU A 1 83 ? 0.052 -7.371 0.153 1.00 95.81 83 LEU A O 1
ATOM 667 N N . SER A 1 84 ? -1.599 -5.899 -0.166 1.00 96.00 84 SER A N 1
ATOM 668 C CA . SER A 1 84 ? -2.426 -6.398 0.950 1.00 96.00 84 SER A CA 1
ATOM 669 C C . SER A 1 84 ? -3.474 -7.429 0.530 1.00 96.00 84 SER A C 1
ATOM 671 O O . SER A 1 84 ? -4.045 -8.103 1.384 1.00 96.00 84 SER A O 1
ATOM 673 N N . HIS A 1 85 ? -3.754 -7.529 -0.774 1.00 95.88 85 HIS A N 1
ATOM 674 C CA . HIS A 1 85 ? -4.902 -8.246 -1.335 1.00 95.88 85 HIS A CA 1
ATOM 675 C C . HIS A 1 85 ? -6.268 -7.744 -0.830 1.00 95.88 85 HIS A C 1
ATOM 677 O O . HIS A 1 85 ? -7.264 -8.463 -0.931 1.00 95.88 85 HIS A 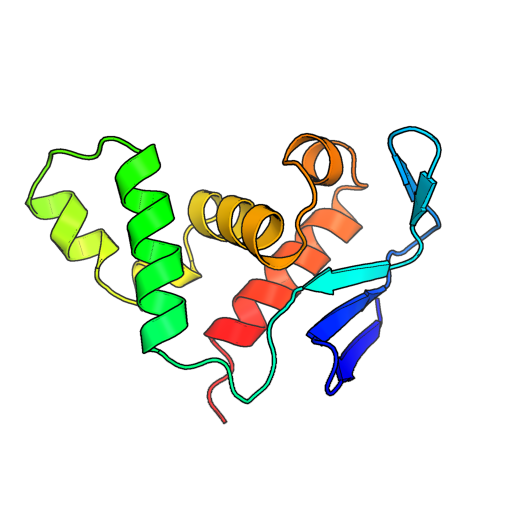O 1
ATOM 683 N N . LEU A 1 86 ? -6.335 -6.518 -0.305 1.00 96.94 86 LEU A N 1
ATOM 684 C CA . LEU A 1 86 ? -7.583 -5.864 0.075 1.00 96.94 86 LEU A CA 1
ATOM 685 C C . LEU A 1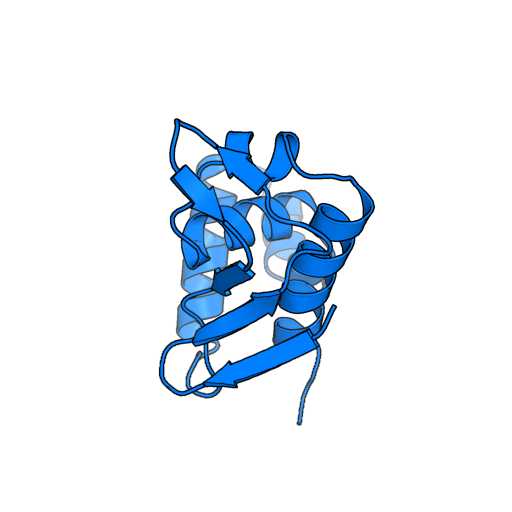 86 ? -8.075 -4.956 -1.063 1.00 96.94 86 LEU A C 1
ATOM 687 O O . LEU A 1 86 ? -7.261 -4.365 -1.777 1.00 96.94 86 LEU A O 1
ATOM 691 N N . PRO A 1 87 ? -9.397 -4.839 -1.257 1.00 96.88 87 PRO A N 1
ATOM 692 C CA . PRO A 1 87 ? -9.961 -4.024 -2.326 1.00 96.88 87 PRO A CA 1
ATOM 693 C C . PRO A 1 87 ? -9.834 -2.523 -2.026 1.00 96.88 87 PRO A C 1
ATOM 695 O O . PRO A 1 87 ? -9.693 -2.113 -0.874 1.00 96.88 87 PRO A O 1
ATOM 698 N N . LEU A 1 88 ? -9.947 -1.676 -3.052 1.00 94.88 88 LEU A N 1
ATOM 699 C CA . LEU A 1 88 ? -9.861 -0.218 -2.895 1.00 94.88 88 LEU A CA 1
ATOM 700 C C . LEU A 1 88 ? -10.945 0.326 -1.946 1.00 94.88 88 LEU A C 1
ATOM 702 O O . LEU A 1 88 ? -10.712 1.270 -1.193 1.00 94.88 88 LEU A O 1
ATOM 706 N N . GLU A 1 89 ? -12.122 -0.298 -1.941 1.00 97.19 89 GLU A N 1
ATOM 707 C CA . GLU A 1 89 ? -13.251 0.023 -1.069 1.00 97.19 89 GLU A CA 1
ATOM 708 C C . GLU A 1 89 ? -12.899 -0.099 0.417 1.00 97.19 89 GLU A C 1
ATOM 710 O O . GLU A 1 89 ? -13.375 0.708 1.217 1.00 97.19 89 GLU A O 1
ATOM 715 N N . PHE A 1 90 ? -12.032 -1.053 0.779 1.00 97.88 90 PHE A N 1
ATOM 716 C CA . PHE A 1 90 ? -11.515 -1.180 2.140 1.00 97.88 90 PHE A CA 1
ATOM 717 C C . PHE A 1 90 ? -10.776 0.099 2.543 1.00 97.88 90 PHE A C 1
ATOM 719 O O . PHE A 1 90 ? -11.074 0.698 3.574 1.00 97.88 90 PHE A O 1
ATOM 726 N N . PHE A 1 91 ? -9.853 0.562 1.696 1.00 96.88 91 PHE A N 1
ATOM 727 C CA . PHE A 1 91 ? -9.037 1.744 1.975 1.00 96.88 91 PHE A CA 1
ATOM 728 C C . PHE A 1 91 ? -9.854 3.037 1.952 1.00 96.88 91 PHE A C 1
ATOM 730 O O . PHE A 1 91 ? -9.671 3.889 2.821 1.00 96.88 91 PHE A O 1
ATOM 737 N N . ASN A 1 92 ? -10.806 3.155 1.026 1.00 95.12 92 ASN A N 1
ATOM 738 C CA . ASN A 1 92 ? -11.724 4.293 0.948 1.00 95.12 92 ASN A CA 1
ATOM 739 C C . ASN A 1 92 ? -12.633 4.410 2.182 1.00 95.12 92 ASN A C 1
ATOM 741 O O . ASN A 1 92 ? -13.073 5.508 2.526 1.00 95.12 92 ASN A O 1
ATOM 745 N N . GLY A 1 93 ? -12.936 3.288 2.839 1.00 95.81 93 GLY A N 1
ATOM 746 C CA . GLY A 1 93 ? -13.763 3.246 4.042 1.00 95.81 93 GLY A CA 1
ATOM 747 C C . GLY A 1 93 ? -13.006 3.493 5.351 1.00 95.81 93 GLY A C 1
ATOM 748 O O . GLY A 1 93 ? -13.649 3.627 6.398 1.00 95.81 93 GLY A O 1
ATOM 749 N N . LEU A 1 94 ? -11.670 3.557 5.327 1.00 96.50 94 LEU A N 1
ATOM 750 C CA . LEU A 1 94 ? -10.863 3.773 6.527 1.00 96.50 94 LEU A CA 1
ATOM 751 C C . LEU A 1 94 ? -11.000 5.202 7.076 1.00 96.50 94 LEU A C 1
ATOM 753 O O . LEU A 1 94 ? -11.193 6.166 6.330 1.00 96.50 94 LEU A O 1
ATOM 757 N N . PRO A 1 95 ? -10.804 5.397 8.394 1.00 95.50 95 PRO A N 1
ATOM 758 C CA . PRO A 1 95 ? -10.560 6.725 8.936 1.00 95.50 95 PRO A CA 1
ATOM 759 C C . PRO A 1 95 ? -9.368 7.381 8.227 1.00 95.50 95 PRO A C 1
ATOM 761 O O . PRO A 1 95 ? -8.306 6.776 8.109 1.00 95.50 95 PRO A O 1
ATOM 764 N N . PHE A 1 96 ? -9.507 8.650 7.832 1.00 94.62 96 PHE A N 1
ATOM 765 C CA . PHE A 1 96 ? -8.485 9.364 7.053 1.00 94.62 96 PHE A CA 1
ATOM 766 C C . PHE A 1 96 ? -7.068 9.278 7.651 1.00 94.62 96 PHE A C 1
ATOM 768 O O . PHE A 1 96 ? -6.094 9.120 6.923 1.00 94.62 96 PHE A O 1
ATOM 775 N N . LYS A 1 97 ? -6.940 9.336 8.986 1.00 94.44 97 LYS A N 1
ATOM 776 C CA . LYS A 1 97 ? -5.641 9.200 9.668 1.00 94.44 97 LYS A CA 1
ATOM 777 C C . LYS A 1 97 ? -4.994 7.830 9.455 1.00 94.44 97 LYS A C 1
ATOM 779 O O . LYS A 1 97 ? -3.781 7.774 9.289 1.00 94.44 97 LYS A O 1
ATOM 784 N N . ASP A 1 98 ? -5.788 6.762 9.468 1.00 96.19 98 ASP A N 1
ATOM 785 C CA . ASP A 1 98 ? -5.297 5.401 9.250 1.00 96.19 98 ASP A CA 1
ATOM 786 C C . ASP A 1 98 ? -4.930 5.197 7.778 1.00 96.19 98 ASP A C 1
ATOM 788 O O . ASP A 1 98 ? -3.852 4.689 7.489 1.00 96.19 98 ASP A O 1
ATOM 792 N N . TYR A 1 99 ? -5.754 5.698 6.852 1.00 96.38 99 TYR A N 1
ATOM 793 C CA . TYR A 1 99 ? -5.445 5.701 5.419 1.00 96.38 99 TYR A CA 1
ATOM 794 C C . TYR A 1 99 ? -4.106 6.392 5.110 1.00 96.38 99 TYR A C 1
ATOM 796 O O . TYR A 1 99 ? -3.225 5.794 4.492 1.00 96.38 99 TYR A O 1
ATOM 804 N N . ILE A 1 100 ?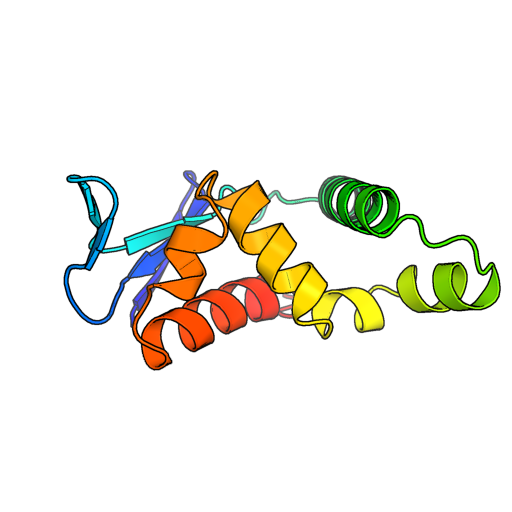 -3.913 7.628 5.591 1.00 94.81 100 ILE A N 1
ATOM 805 C CA . ILE A 1 100 ? -2.667 8.376 5.364 1.00 94.81 100 ILE A CA 1
ATOM 806 C C . ILE A 1 100 ? -1.471 7.644 5.966 1.00 94.81 100 ILE A C 1
ATOM 808 O O . ILE A 1 100 ? -0.399 7.617 5.367 1.00 94.81 100 ILE A O 1
ATOM 812 N N . ALA A 1 101 ? -1.635 7.038 7.138 1.00 93.38 101 ALA A N 1
ATOM 813 C CA . ALA A 1 101 ? -0.541 6.338 7.784 1.00 93.38 101 ALA A CA 1
ATOM 814 C C . ALA A 1 101 ? -0.180 5.016 7.081 1.00 93.38 101 ALA A C 1
ATOM 816 O O . ALA A 1 101 ? 1.002 4.683 7.011 1.00 93.38 101 ALA A O 1
ATOM 817 N N . LEU A 1 102 ? -1.149 4.298 6.503 1.00 95.00 102 LEU A N 1
ATOM 818 C CA . LEU A 1 102 ? -0.891 3.139 5.640 1.00 95.00 102 LEU A CA 1
ATOM 819 C C . LEU A 1 102 ? -0.170 3.543 4.349 1.00 95.00 102 LEU A C 1
ATOM 821 O O . LEU A 1 102 ? 0.868 2.966 4.027 1.00 95.00 102 LEU A O 1
ATOM 825 N N . SER A 1 103 ? -0.667 4.579 3.668 1.00 93.75 103 SER A N 1
ATOM 826 C CA . SER A 1 103 ? -0.044 5.129 2.458 1.00 93.75 103 SER A CA 1
ATOM 827 C C . SER A 1 103 ? 1.395 5.579 2.730 1.00 93.75 103 SER A C 1
ATOM 829 O O . SER A 1 103 ? 2.319 5.188 2.019 1.00 93.75 103 SER A O 1
ATOM 831 N N . GLY A 1 104 ? 1.612 6.315 3.826 1.00 91.56 104 GLY A N 1
ATOM 832 C CA . GLY A 1 104 ? 2.937 6.751 4.264 1.00 91.56 104 GLY A CA 1
ATOM 833 C C . GLY A 1 104 ? 3.859 5.594 4.648 1.00 91.56 104 GLY A C 1
ATOM 834 O O . GLY A 1 104 ? 5.042 5.640 4.341 1.00 91.56 104 GLY A O 1
ATOM 835 N N . THR A 1 105 ? 3.334 4.528 5.257 1.00 91.81 105 THR A N 1
ATOM 836 C CA . THR A 1 105 ? 4.124 3.327 5.583 1.00 91.81 105 THR A CA 1
ATOM 837 C C . THR A 1 105 ? 4.691 2.682 4.318 1.00 91.81 105 THR A C 1
ATOM 839 O O . THR A 1 105 ? 5.873 2.347 4.273 1.00 91.81 105 THR A O 1
ATOM 842 N N . LEU A 1 106 ? 3.869 2.548 3.275 1.00 90.94 106 LEU A N 1
ATOM 843 C CA . LEU A 1 106 ? 4.297 1.947 2.016 1.00 90.94 106 LEU A CA 1
ATOM 844 C C . LEU A 1 106 ? 5.225 2.872 1.211 1.00 90.94 106 LEU A C 1
ATOM 846 O O . LEU A 1 106 ? 6.210 2.405 0.644 1.00 90.94 106 LEU A O 1
ATOM 850 N N . GLN A 1 107 ? 4.952 4.181 1.202 1.00 90.31 107 GLN A N 1
ATOM 851 C CA . GLN A 1 107 ? 5.849 5.179 0.607 1.00 90.31 107 GLN A CA 1
ATOM 852 C C . GLN A 1 107 ? 7.228 5.145 1.266 1.00 90.31 107 GLN A C 1
ATOM 854 O O . GLN A 1 107 ? 8.226 5.022 0.559 1.00 90.31 107 GLN A O 1
ATOM 859 N N . ASN A 1 108 ? 7.269 5.167 2.602 1.00 89.06 108 ASN A N 1
ATOM 860 C CA . ASN A 1 108 ? 8.511 5.103 3.365 1.00 89.06 108 ASN A CA 1
ATOM 861 C C . ASN A 1 108 ? 9.279 3.822 3.058 1.00 89.06 108 ASN A C 1
ATOM 863 O O . ASN A 1 108 ? 10.473 3.895 2.822 1.00 89.06 108 ASN A O 1
ATOM 867 N N . PHE A 1 109 ? 8.610 2.670 2.957 1.00 89.31 109 PHE A N 1
ATOM 868 C CA . PHE A 1 109 ? 9.277 1.429 2.557 1.00 89.31 109 PHE A CA 1
ATOM 869 C C . PHE A 1 109 ? 9.988 1.548 1.193 1.00 89.31 109 PHE A C 1
ATOM 871 O O . PHE A 1 109 ? 11.074 1.009 1.010 1.00 89.31 109 PHE A O 1
ATOM 878 N N . PHE A 1 110 ? 9.407 2.261 0.222 1.00 87.38 110 PHE A N 1
ATOM 879 C CA . PHE A 1 110 ? 10.040 2.450 -1.088 1.00 87.38 110 PHE A CA 1
ATOM 880 C C . PHE A 1 110 ? 11.150 3.508 -1.104 1.00 87.38 110 PHE A C 1
ATOM 882 O O . PHE A 1 110 ? 11.996 3.475 -2.001 1.00 87.38 110 PHE A O 1
ATOM 889 N N . THR A 1 111 ? 11.126 4.468 -0.178 1.00 83.50 111 THR A N 1
ATOM 890 C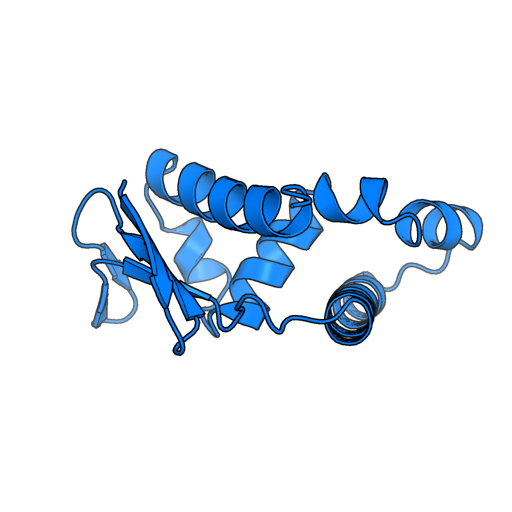 CA . THR A 1 111 ? 12.062 5.602 -0.151 1.00 83.50 111 THR A CA 1
ATOM 891 C C . THR A 1 111 ? 13.185 5.446 0.861 1.00 83.50 111 THR A C 1
ATOM 893 O O . THR A 1 111 ? 14.263 5.999 0.633 1.00 83.50 111 THR A O 1
ATOM 896 N N . ASP A 1 112 ? 12.944 4.727 1.960 1.00 77.56 112 ASP A N 1
ATOM 897 C CA . ASP A 1 112 ? 13.928 4.453 3.002 1.00 77.56 112 ASP A CA 1
ATOM 898 C C . ASP A 1 112 ? 14.987 3.524 2.415 1.00 77.56 112 ASP A C 1
ATOM 900 O O . ASP A 1 112 ? 14.904 2.298 2.412 1.00 77.56 112 ASP A O 1
ATOM 904 N N . SER A 1 113 ? 15.991 4.170 1.837 1.00 54.94 113 SER A N 1
ATOM 905 C CA . SER A 1 113 ? 17.256 3.559 1.483 1.00 54.94 113 SER A CA 1
ATOM 906 C C . SER A 1 113 ? 18.003 3.332 2.791 1.00 54.94 113 SER A C 1
ATOM 908 O O . SER A 1 113 ? 18.203 4.289 3.540 1.00 54.94 113 SER A O 1
ATOM 910 N N . VAL A 1 114 ? 18.387 2.086 3.073 1.00 41.31 114 VAL A N 1
ATOM 911 C CA . VAL A 1 114 ? 19.420 1.790 4.081 1.00 41.31 114 VAL A CA 1
ATOM 912 C C . VAL A 1 114 ? 20.657 2.649 3.818 1.00 41.31 114 VAL A C 1
ATOM 914 O O . VAL A 1 114 ? 21.041 2.763 2.628 1.00 41.31 114 VAL A O 1
#

Organism: NCBI:txid179995

Radius of gyration: 14.57 Å; chains: 1; bounding box: 38×24×41 Å

Foldseek 3Di:
DDWDADPQATKDAAPDWDDDPNDIDGIFGFRDHPPCDPVNVVVLLVVLCVVVVDPDPVVVVCSPPLVVQLPDLSSLLSSSCVRRVNDSVSLVPGDPVRSVVSSVSVSCVSVPDD

pLDDT: mean 85.33, std 12.88, range [41.31, 97.88]

InterPro domains:
  IPR019289 Tail assembly protein E/E' [PF10109] (12-110)

Sequence (114 aa):
MSISTTKEGLTASLSRPYTFEGQEYTSVTFNIDDNFTGGQFKQLYRKYIALRKQTDAQSLVMDRMLVTAIINNEFIDFAMCELSHLPLEFFNGLPFKDYIALSGTLQNFFTDSV